Protein AF-A0A955NU90-F1 (afdb_monomer)

Nearest PDB structures (foldseek):
  7x87-assembly1_A  TM=6.753E-01  e=5.436E-02  Ignavibacterium album
  7d4r-assembly1_A  TM=5.161E-01  e=3.776E-02  Pseudomonas aeruginosa PAO1
  7d50-assembly1_A  TM=5.337E-01  e=4.814E-02  Pseudomonas aeruginosa PAO1
  7d4r-assembly1_B  TM=5.152E-01  e=5.777E-02  Pseudomonas aeruginosa PAO1
  7d53-assembly1_B  TM=4.546E-01  e=5.436E-02  Pseudomonas aeruginosa PAO1

Secondary structure (DSSP, 8-state):
-GGGTS-S-TTTEEEPPP-SSEETTTEE---EEEE-S--TT-SSPPTT-EEE-SSS-B--EEE-TT-EEEEEETTS-EEEEEEEETTEEEEEE-B---BTTB-S---HHHHHHHHHHHHHHT-

Radius of gyration: 13.58 Å; Cα contacts (8 Å, |Δi|>4): 244; chains: 1; bounding box: 33×32×33 Å

Foldseek 3Di:
DVQQVPPPCLQAKHFDFDDACDDPRFKHQFQWKFFQDDDPLDDPQDHRDIDRHLFRIWTFMDGHNFWDAGMATPVRTGQWIWGDDPNFIDIHGTDDPDPPRHDDDDDDPRNSVVVSSVVVRVD

Sequence (123 aa):
MAWEFAPLFPEIAKRAEPHDEVEEGRYVGCNNLMVTKDFEGFQGIDVNGELPLSSPKHVILEPGPEGQVLMENCFSDAVCIVGQVGKGRVVFFGGNYHRGEFEGDLKGLEHDIFMALIDWAAQ

Mean predicted aligned error: 4.66 Å

Structure (mmCIF, N/CA/C/O backbone):
data_AF-A0A955NU90-F1
#
_entry.id   AF-A0A955NU90-F1
#
loop_
_atom_site.group_PDB
_atom_site.id
_atom_site.type_symbol
_atom_site.label_atom_id
_atom_site.label_alt_id
_atom_site.label_comp_id
_atom_site.label_asym_id
_atom_site.label_entity_id
_atom_site.label_seq_id
_atom_site.pdbx_PDB_ins_code
_atom_site.Cartn_x
_atom_site.Cartn_y
_atom_site.Cartn_z
_atom_site.occupancy
_atom_site.B_iso_or_equiv
_atom_site.auth_seq_id
_atom_site.auth_comp_id
_atom_site.auth_asym_id
_atom_site.auth_atom_id
_atom_site.pdbx_PDB_model_num
ATOM 1 N N . MET A 1 1 ? 12.079 -7.642 5.133 1.00 51.50 1 MET A N 1
ATOM 2 C CA . MET A 1 1 ? 11.020 -7.456 6.160 1.00 51.50 1 MET A CA 1
ATOM 3 C C . MET A 1 1 ? 10.419 -8.810 6.548 1.00 51.50 1 MET A C 1
ATOM 5 O O . MET A 1 1 ? 10.397 -9.698 5.712 1.00 51.50 1 MET A O 1
ATOM 9 N N . ALA A 1 2 ? 9.958 -9.021 7.791 1.00 48.50 2 ALA A N 1
ATOM 10 C CA . ALA A 1 2 ? 9.505 -10.349 8.263 1.00 48.50 2 ALA A CA 1
ATOM 11 C C . ALA A 1 2 ? 8.367 -10.970 7.420 1.00 48.50 2 ALA A C 1
ATOM 13 O O . ALA A 1 2 ? 8.292 -12.188 7.282 1.00 48.50 2 ALA A O 1
ATOM 14 N N . TRP A 1 3 ? 7.524 -10.133 6.816 1.00 54.62 3 TRP A N 1
ATOM 15 C CA . TRP A 1 3 ? 6.406 -10.553 5.972 1.00 54.62 3 TRP A CA 1
ATOM 16 C C . TRP A 1 3 ? 6.816 -10.982 4.547 1.00 54.62 3 TRP A C 1
ATOM 18 O O . TRP A 1 3 ? 6.026 -11.623 3.861 1.00 54.62 3 TRP A O 1
ATOM 28 N N . GLU A 1 4 ? 8.050 -10.703 4.102 1.00 59.12 4 GLU A N 1
ATOM 29 C CA . GLU A 1 4 ? 8.557 -11.149 2.786 1.00 59.12 4 GLU A CA 1
ATOM 30 C C . GLU A 1 4 ? 8.706 -12.674 2.695 1.00 59.12 4 GLU A C 1
ATOM 32 O O . GLU A 1 4 ? 8.732 -13.229 1.595 1.00 59.12 4 GLU A O 1
ATOM 37 N N . PHE A 1 5 ? 8.827 -13.341 3.848 1.00 59.47 5 PHE A N 1
ATOM 38 C CA . PHE A 1 5 ? 9.120 -14.771 3.953 1.00 59.47 5 PHE A CA 1
ATOM 39 C C . PHE A 1 5 ? 7.926 -15.603 4.432 1.00 59.47 5 PHE A C 1
ATOM 41 O O . PHE A 1 5 ? 7.905 -16.812 4.212 1.00 59.47 5 PHE A O 1
ATOM 48 N N . ALA A 1 6 ? 6.936 -14.982 5.078 1.00 68.88 6 ALA A N 1
ATOM 49 C CA . ALA A 1 6 ? 5.714 -15.648 5.512 1.00 68.88 6 ALA A CA 1
ATOM 50 C C . ALA A 1 6 ? 4.547 -14.649 5.590 1.00 68.88 6 ALA A C 1
ATOM 52 O O . ALA A 1 6 ? 4.712 -13.571 6.169 1.00 68.88 6 ALA A O 1
ATOM 53 N N . PRO A 1 7 ? 3.354 -14.997 5.072 1.00 72.75 7 PRO A N 1
ATOM 54 C CA . PRO A 1 7 ? 2.175 -14.161 5.232 1.00 72.75 7 PRO A CA 1
ATOM 55 C C . PRO A 1 7 ? 1.685 -14.262 6.680 1.00 72.75 7 PRO A C 1
ATOM 57 O O . PRO A 1 7 ? 1.059 -15.247 7.062 1.00 72.75 7 PRO A O 1
ATOM 60 N N . LEU A 1 8 ? 2.007 -13.257 7.497 1.00 84.31 8 LEU A N 1
ATOM 61 C CA . LEU A 1 8 ? 1.608 -13.213 8.909 1.00 84.31 8 LEU A CA 1
ATOM 62 C C . LEU A 1 8 ? 0.085 -13.101 9.076 1.00 84.31 8 LEU A C 1
ATOM 64 O O . LEU A 1 8 ? -0.464 -13.704 9.992 1.00 84.31 8 LEU A O 1
ATOM 68 N N . PHE A 1 9 ? -0.569 -12.368 8.168 1.00 93.19 9 PHE A N 1
ATOM 69 C CA . PHE A 1 9 ? -2.016 -12.132 8.135 1.00 93.19 9 PHE A CA 1
ATOM 70 C C . PHE A 1 9 ? -2.530 -12.334 6.699 1.00 93.19 9 PHE A C 1
ATOM 72 O O . PHE A 1 9 ? -2.752 -11.354 5.982 1.00 93.19 9 PHE A O 1
ATOM 79 N N . PRO A 1 10 ? -2.638 -13.590 6.219 1.00 92.88 10 PRO A N 1
ATOM 80 C CA . PRO A 1 10 ? -3.059 -13.898 4.848 1.00 92.88 10 PRO A CA 1
ATOM 81 C C . PRO A 1 10 ? -4.478 -13.418 4.510 1.00 92.88 10 PRO A C 1
ATOM 83 O O . PRO A 1 10 ? -4.822 -13.342 3.332 1.00 92.88 10 PRO A O 1
ATOM 86 N N . GLU A 1 11 ? -5.293 -13.128 5.521 1.00 95.19 11 GLU A N 1
ATOM 87 C CA . GLU A 1 11 ? -6.587 -12.461 5.414 1.00 95.19 11 GLU A CA 1
ATOM 88 C C . GLU A 1 11 ? -6.463 -11.000 4.957 1.00 95.19 11 GLU A C 1
ATOM 90 O O . GLU A 1 11 ? -7.367 -10.507 4.286 1.00 95.19 11 GLU A O 1
ATOM 95 N N . ILE A 1 12 ? -5.332 -10.340 5.237 1.00 96.25 12 ILE A N 1
ATOM 96 C CA . ILE A 1 12 ? -5.058 -8.960 4.822 1.00 96.25 12 ILE A CA 1
ATOM 97 C C . ILE A 1 12 ? -4.235 -8.926 3.538 1.00 96.25 12 ILE A C 1
ATOM 99 O O . ILE A 1 12 ? -4.650 -8.317 2.557 1.00 96.25 12 ILE A O 1
ATOM 103 N N . ALA A 1 13 ? -3.060 -9.554 3.529 1.00 95.25 13 ALA A N 1
ATOM 104 C CA . ALA A 1 13 ? -2.146 -9.469 2.396 1.00 95.25 13 ALA A CA 1
ATOM 105 C C . ALA A 1 13 ? -1.185 -10.656 2.331 1.00 95.25 13 ALA A C 1
ATOM 107 O O . ALA A 1 13 ? -0.794 -11.245 3.345 1.00 95.25 13 ALA A O 1
ATOM 108 N N . LYS A 1 14 ? -0.747 -10.963 1.112 1.00 93.06 14 LYS A N 1
ATOM 109 C CA . LYS A 1 14 ? 0.358 -11.884 0.835 1.00 93.06 14 LYS A CA 1
ATOM 110 C C . LYS A 1 14 ? 1.331 -11.235 -0.132 1.00 93.06 14 LYS A C 1
ATOM 112 O O . LYS A 1 14 ? 0.968 -10.336 -0.882 1.00 93.06 14 LYS A O 1
ATOM 117 N N . ARG A 1 15 ? 2.571 -11.713 -0.130 1.00 91.00 15 ARG A N 1
ATOM 118 C CA . ARG A 1 15 ? 3.524 -11.362 -1.179 1.00 91.00 15 ARG A CA 1
ATOM 119 C C . ARG A 1 15 ? 3.104 -12.042 -2.484 1.00 91.00 15 ARG A C 1
ATOM 121 O O . ARG A 1 15 ? 2.841 -13.243 -2.469 1.00 91.00 15 ARG A O 1
ATOM 128 N N . ALA A 1 16 ? 3.065 -11.277 -3.568 1.00 91.06 16 ALA A N 1
ATOM 129 C CA . ALA A 1 16 ? 2.843 -11.789 -4.913 1.00 91.06 16 ALA A CA 1
ATOM 130 C C . ALA A 1 16 ? 4.179 -12.001 -5.645 1.00 91.06 16 ALA A C 1
ATOM 132 O O . ALA A 1 16 ? 5.208 -11.418 -5.284 1.00 91.06 16 ALA A O 1
ATOM 133 N N . GLU A 1 17 ? 4.160 -12.857 -6.666 1.00 90.06 17 GLU A N 1
ATOM 134 C CA . GLU A 1 17 ? 5.302 -13.052 -7.560 1.00 90.06 17 GLU A CA 1
ATOM 135 C C . GLU A 1 17 ? 5.280 -11.973 -8.654 1.00 90.06 17 GLU A C 1
ATOM 137 O O . GLU A 1 17 ? 4.279 -11.866 -9.372 1.00 90.06 17 GLU A O 1
ATOM 142 N N . PRO A 1 18 ? 6.343 -11.159 -8.788 1.00 90.50 18 PRO A N 1
ATOM 143 C CA . PRO A 1 18 ? 6.398 -10.115 -9.803 1.00 90.50 18 PRO A CA 1
ATOM 144 C C . PRO A 1 18 ? 6.462 -10.732 -11.203 1.00 90.50 18 PRO A C 1
ATOM 146 O O . PRO A 1 18 ? 7.080 -11.779 -11.408 1.00 90.50 18 PRO A O 1
ATOM 149 N N . HIS A 1 19 ? 5.836 -10.069 -12.170 1.00 91.62 19 HIS A N 1
ATOM 15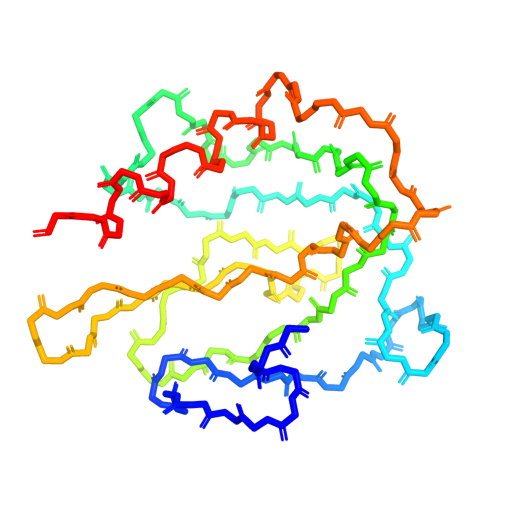0 C CA . HIS A 1 19 ? 5.780 -10.534 -13.558 1.00 91.62 19 HIS A CA 1
ATOM 151 C C . HIS A 1 19 ? 6.247 -9.479 -14.568 1.00 91.62 19 HIS A C 1
ATOM 153 O O . HIS A 1 19 ? 6.840 -9.854 -15.580 1.00 91.62 19 HIS A O 1
ATOM 159 N N . ASP A 1 20 ? 6.079 -8.193 -14.259 1.00 91.50 20 ASP A N 1
ATOM 160 C CA . ASP A 1 20 ? 6.588 -7.072 -15.051 1.00 91.50 20 ASP A CA 1
ATOM 161 C C . ASP A 1 20 ? 7.830 -6.437 -14.405 1.00 91.50 20 ASP A C 1
ATOM 163 O O . ASP A 1 20 ? 7.942 -6.373 -13.181 1.00 91.50 20 ASP A O 1
ATOM 167 N N . GLU A 1 21 ? 8.786 -6.006 -15.240 1.00 89.06 21 GLU A N 1
ATOM 168 C CA . GLU A 1 21 ? 10.058 -5.362 -14.844 1.00 89.06 21 GLU A CA 1
ATOM 169 C C . GLU A 1 21 ? 10.749 -6.009 -13.630 1.00 89.06 21 GLU A C 1
ATOM 171 O O . GLU A 1 21 ? 11.165 -5.345 -12.679 1.00 89.06 21 GLU A O 1
ATOM 176 N N . VAL A 1 22 ? 10.857 -7.341 -13.669 1.00 90.06 22 VAL A N 1
ATOM 177 C CA . VAL A 1 22 ? 11.361 -8.136 -12.547 1.00 90.06 22 VAL A CA 1
ATOM 178 C C . VAL A 1 22 ? 12.859 -7.918 -12.326 1.00 90.06 22 VAL A C 1
ATOM 180 O O . VAL A 1 22 ? 13.692 -8.297 -13.151 1.00 90.06 22 VAL A O 1
ATOM 183 N N . GLU A 1 23 ? 13.207 -7.413 -11.146 1.00 85.38 23 GLU A N 1
ATOM 184 C CA . GLU A 1 23 ? 14.576 -7.240 -10.674 1.00 85.38 23 GLU A CA 1
ATOM 185 C C . GLU A 1 23 ? 14.915 -8.232 -9.558 1.00 85.38 23 GLU A C 1
ATOM 187 O O . GLU A 1 23 ? 14.127 -8.491 -8.644 1.00 85.38 23 GLU A O 1
ATOM 192 N N . GLU A 1 24 ? 16.109 -8.825 -9.642 1.00 84.06 24 GLU A N 1
ATOM 193 C CA . GLU A 1 24 ? 16.618 -9.815 -8.674 1.00 84.06 24 GLU A CA 1
ATOM 194 C C . GLU A 1 24 ? 15.648 -10.985 -8.401 1.00 84.06 24 GLU A C 1
ATOM 196 O O . GLU A 1 24 ? 15.704 -11.628 -7.353 1.00 84.06 24 GLU A O 1
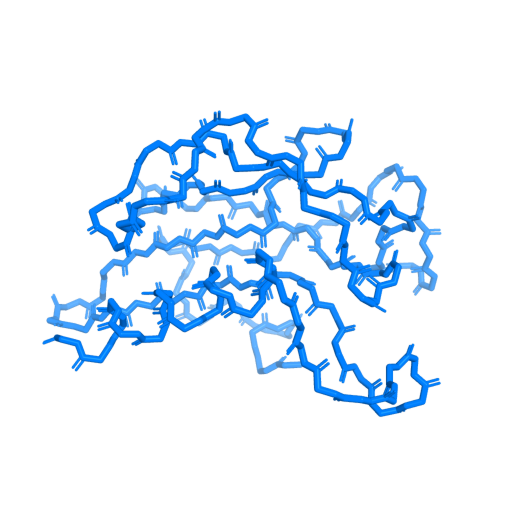ATOM 201 N N . GLY A 1 25 ? 14.742 -11.256 -9.347 1.00 83.19 25 GLY A N 1
ATOM 202 C CA . GLY A 1 25 ? 13.716 -12.294 -9.249 1.00 83.19 25 GLY A CA 1
ATOM 203 C C . GLY A 1 25 ? 12.630 -12.041 -8.198 1.00 83.19 25 GLY A C 1
ATOM 204 O O . GLY A 1 25 ? 11.881 -12.963 -7.896 1.00 83.19 25 GLY A O 1
ATOM 205 N N . ARG A 1 26 ? 12.557 -10.847 -7.593 1.00 83.44 26 ARG A N 1
ATOM 206 C CA . ARG A 1 26 ? 11.627 -10.583 -6.477 1.00 83.44 26 ARG A CA 1
ATOM 207 C C . ARG A 1 26 ? 11.111 -9.156 -6.349 1.00 83.44 26 ARG A C 1
ATOM 209 O O . ARG A 1 26 ? 10.153 -8.963 -5.602 1.00 83.44 26 ARG A O 1
ATOM 216 N N . TYR A 1 27 ? 11.733 -8.200 -7.026 1.00 86.94 27 TYR A N 1
ATOM 217 C CA . TYR A 1 27 ? 11.344 -6.795 -7.023 1.00 86.94 27 TYR A CA 1
ATOM 218 C C . TYR A 1 27 ? 10.800 -6.385 -8.389 1.00 86.94 27 TYR A C 1
ATOM 220 O O . TYR A 1 27 ? 11.045 -7.066 -9.380 1.00 86.94 27 TYR A O 1
ATOM 228 N N . VAL A 1 28 ? 10.097 -5.261 -8.424 1.00 88.62 28 VAL A N 1
ATOM 229 C CA . VAL A 1 28 ? 9.688 -4.553 -9.640 1.00 88.62 28 VAL A CA 1
ATOM 230 C C . VAL A 1 28 ? 10.465 -3.238 -9.702 1.00 88.62 28 VAL A C 1
ATOM 232 O O . VAL A 1 28 ? 10.526 -2.531 -8.697 1.00 88.62 28 VAL A O 1
ATOM 235 N N . GLY A 1 29 ? 11.056 -2.924 -10.858 1.00 85.69 29 GLY A N 1
ATOM 236 C CA . GLY A 1 29 ? 11.873 -1.722 -11.105 1.00 85.69 29 GLY A CA 1
ATOM 237 C C . GLY A 1 29 ? 11.091 -0.438 -11.429 1.00 85.69 29 GLY A C 1
ATOM 238 O O . GLY A 1 29 ? 11.636 0.479 -12.042 1.00 85.69 29 GLY A O 1
ATOM 239 N N . CYS A 1 30 ? 9.814 -0.362 -11.045 1.00 83.25 30 CYS A N 1
ATOM 240 C CA . CYS A 1 30 ? 8.958 0.796 -11.297 1.00 83.25 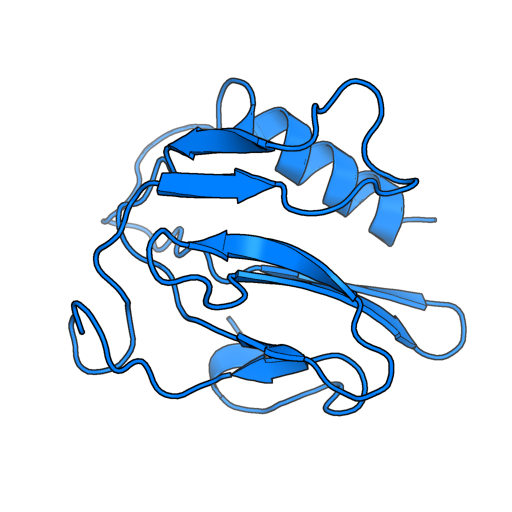30 CYS A CA 1
ATOM 241 C C . CYS A 1 30 ? 8.956 1.733 -10.088 1.00 83.25 30 CYS A C 1
ATOM 243 O O . CYS A 1 30 ? 8.497 1.376 -9.009 1.00 83.25 30 CYS A O 1
ATOM 245 N N . ASN A 1 31 ? 9.426 2.963 -10.270 1.00 80.69 31 ASN A N 1
ATOM 246 C CA . ASN A 1 31 ? 9.595 3.921 -9.178 1.00 80.69 31 ASN A CA 1
ATOM 247 C C . ASN A 1 31 ? 8.372 4.813 -8.918 1.00 80.69 31 ASN A C 1
ATOM 249 O O . ASN A 1 31 ? 8.399 5.587 -7.968 1.00 80.69 31 ASN A O 1
ATOM 253 N N . ASN A 1 32 ? 7.320 4.723 -9.732 1.00 86.62 32 ASN A N 1
ATOM 254 C CA . ASN A 1 32 ? 6.106 5.512 -9.555 1.00 86.62 32 ASN A CA 1
ATOM 255 C C . ASN A 1 32 ? 4.988 4.637 -8.989 1.00 86.62 32 ASN A C 1
ATOM 257 O O . ASN A 1 32 ? 4.498 3.721 -9.656 1.00 86.62 32 ASN A O 1
ATOM 261 N N . LEU A 1 33 ? 4.573 4.954 -7.766 1.00 90.25 33 LEU A N 1
ATOM 262 C CA . LEU A 1 33 ? 3.339 4.446 -7.186 1.00 90.25 33 LEU A CA 1
ATOM 263 C C . LEU A 1 33 ? 2.215 5.461 -7.362 1.00 90.25 33 LEU A C 1
ATOM 265 O O . LEU A 1 33 ? 2.448 6.646 -7.589 1.00 90.25 33 LEU A O 1
ATOM 269 N N . MET A 1 34 ? 0.985 5.001 -7.210 1.00 92.75 34 MET A N 1
ATOM 270 C CA . MET A 1 34 ? -0.202 5.838 -7.248 1.00 92.75 34 MET A CA 1
ATOM 271 C C . MET A 1 34 ? -1.089 5.515 -6.057 1.00 92.75 34 MET A C 1
ATOM 273 O O . MET A 1 34 ? -1.352 4.345 -5.786 1.00 92.75 34 MET A O 1
ATOM 277 N N . VAL A 1 35 ? -1.586 6.542 -5.368 1.00 92.81 35 VAL A N 1
ATOM 278 C CA . VAL A 1 35 ? -2.666 6.377 -4.386 1.00 92.81 35 VAL A CA 1
ATOM 279 C C . VAL A 1 35 ? -3.965 6.122 -5.141 1.00 92.81 35 VAL A C 1
ATOM 281 O O . VAL A 1 35 ? -4.465 7.005 -5.832 1.00 92.81 35 VAL A O 1
ATOM 284 N N . THR A 1 36 ? -4.522 4.920 -5.027 1.00 92.81 36 THR A N 1
ATOM 285 C CA . THR A 1 36 ? -5.677 4.497 -5.842 1.00 92.81 36 THR A CA 1
ATOM 286 C C . THR A 1 36 ? -7.006 4.596 -5.111 1.00 92.81 36 THR A C 1
ATOM 288 O O . THR A 1 36 ? -8.069 4.482 -5.726 1.00 92.81 36 THR A O 1
ATOM 291 N N . LYS A 1 37 ? -6.975 4.837 -3.797 1.00 90.56 37 LYS A N 1
ATOM 292 C CA . LYS A 1 37 ? -8.175 4.845 -2.967 1.00 90.56 37 LYS A CA 1
ATOM 293 C C . LYS A 1 37 ? -8.099 5.871 -1.845 1.00 90.56 37 LYS A C 1
ATOM 295 O O . LYS A 1 37 ? -7.063 6.028 -1.206 1.00 90.56 37 LYS A O 1
ATOM 300 N N . ASP A 1 38 ? -9.236 6.514 -1.590 1.00 89.00 38 ASP A N 1
ATOM 301 C CA . ASP A 1 38 ? -9.424 7.353 -0.409 1.00 89.00 38 ASP A CA 1
ATOM 302 C C . ASP A 1 38 ? -9.382 6.495 0.866 1.00 89.00 38 ASP A C 1
ATOM 304 O O . ASP A 1 38 ? -9.864 5.353 0.901 1.00 89.00 38 ASP A O 1
ATOM 308 N N . PHE A 1 39 ? -8.775 7.029 1.916 1.00 91.50 39 PHE A N 1
ATOM 309 C CA . PHE A 1 39 ? -8.478 6.291 3.132 1.00 91.50 39 PHE A CA 1
ATOM 310 C C . PHE A 1 39 ? -8.568 7.199 4.348 1.00 91.50 39 PHE A C 1
ATOM 312 O O . PHE A 1 39 ? -8.031 8.296 4.353 1.00 91.50 39 PHE A O 1
ATOM 319 N N . GLU A 1 40 ? -9.193 6.720 5.424 1.00 91.31 40 GLU A N 1
ATOM 320 C CA . GLU A 1 40 ? -9.408 7.532 6.630 1.00 91.31 40 GLU A CA 1
ATOM 321 C C . GLU A 1 40 ? -8.105 8.030 7.282 1.00 91.31 40 GLU A C 1
ATOM 323 O O . GLU A 1 40 ? -8.109 9.070 7.940 1.00 91.31 40 GLU A O 1
ATOM 328 N N . GLY A 1 41 ? -6.992 7.310 7.092 1.00 88.88 41 GLY A N 1
ATOM 329 C CA . GLY A 1 41 ? -5.671 7.746 7.545 1.00 88.88 41 GLY A CA 1
ATOM 330 C C . GLY A 1 41 ? -5.058 8.849 6.677 1.00 88.88 41 GLY A C 1
ATOM 331 O O . GLY A 1 41 ? -4.181 9.570 7.138 1.00 88.88 41 GLY A O 1
ATOM 332 N N . PHE A 1 42 ? -5.521 9.018 5.439 1.00 90.19 42 PHE A N 1
ATOM 333 C CA . PHE A 1 42 ? -5.006 9.984 4.471 1.00 90.19 42 PHE A CA 1
ATOM 334 C C . PHE A 1 42 ? -5.718 11.333 4.609 1.00 90.19 42 PHE A C 1
ATOM 336 O O . PHE A 1 42 ? -6.681 11.641 3.914 1.00 90.19 42 PHE A O 1
ATOM 343 N N . GLN A 1 43 ? -5.221 12.180 5.512 1.00 84.12 43 GLN A N 1
ATOM 344 C CA . GLN A 1 43 ? -5.679 13.567 5.615 1.00 84.12 43 GLN A CA 1
ATOM 345 C C . GLN A 1 43 ? -4.852 14.478 4.705 1.00 84.12 43 GLN A C 1
ATOM 347 O O . GLN A 1 43 ? -3.692 14.758 4.989 1.00 84.12 43 GLN A O 1
ATOM 352 N N . GLY A 1 44 ? -5.460 14.965 3.620 1.00 83.94 44 GLY A N 1
ATOM 353 C CA . GLY A 1 44 ? -4.796 15.870 2.671 1.00 83.94 44 GLY A CA 1
ATOM 354 C C . GLY A 1 44 ? -3.860 15.178 1.673 1.00 83.94 44 GLY A C 1
ATOM 355 O O . GLY A 1 44 ? -3.052 15.856 1.045 1.00 83.94 44 GLY A O 1
ATOM 356 N N . ILE A 1 45 ? -3.971 13.854 1.528 1.00 88.06 45 ILE A N 1
ATOM 357 C CA . ILE A 1 45 ? -3.315 13.077 0.471 1.00 88.06 45 ILE A CA 1
ATOM 358 C C . ILE A 1 45 ? -4.354 12.803 -0.618 1.00 88.06 45 ILE A C 1
ATOM 360 O O . ILE A 1 45 ? -5.390 12.193 -0.354 1.00 88.06 45 ILE A O 1
ATOM 364 N N . ASP A 1 46 ? -4.078 13.265 -1.836 1.00 86.81 46 ASP A N 1
ATOM 365 C CA . ASP A 1 46 ? -5.003 13.143 -2.961 1.00 86.81 46 ASP A CA 1
ATO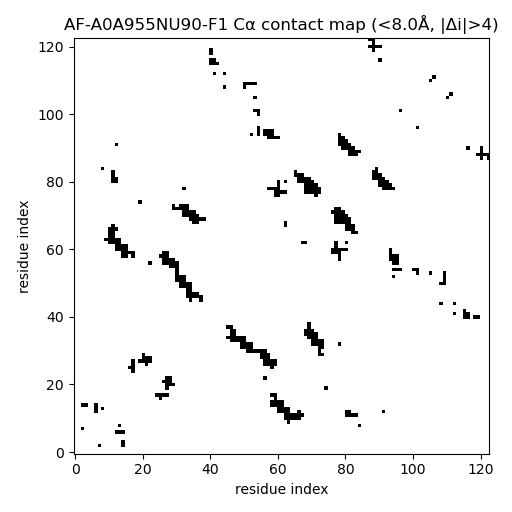M 366 C C . ASP A 1 46 ? -4.996 11.735 -3.570 1.00 86.81 46 ASP A C 1
ATOM 368 O O . ASP A 1 46 ? -3.948 11.135 -3.830 1.00 86.81 46 ASP A O 1
ATOM 372 N N . VAL A 1 47 ? -6.190 11.238 -3.893 1.00 86.19 47 VAL A N 1
ATOM 373 C CA . VAL A 1 47 ? -6.348 10.073 -4.771 1.00 86.19 47 VAL A CA 1
ATOM 374 C C . VAL A 1 47 ? -5.861 10.437 -6.174 1.00 86.19 47 VAL A C 1
ATOM 376 O O . VAL A 1 47 ? -6.133 11.528 -6.676 1.00 86.19 47 VAL A O 1
ATOM 379 N N . ASN A 1 48 ? -5.187 9.498 -6.832 1.00 83.88 48 ASN A N 1
ATOM 380 C CA . ASN A 1 48 ? -4.413 9.684 -8.062 1.00 83.88 48 ASN A CA 1
ATOM 381 C C . ASN A 1 48 ? -3.155 10.549 -7.879 1.00 83.88 48 ASN A C 1
ATOM 383 O O . ASN A 1 48 ? -2.574 11.001 -8.864 1.00 83.88 48 ASN A O 1
ATOM 387 N N . GLY A 1 49 ? -2.720 10.776 -6.635 1.00 79.31 49 GLY A N 1
ATOM 388 C CA . GLY A 1 49 ? -1.398 11.319 -6.365 1.00 79.31 49 GLY A CA 1
ATOM 389 C C . GLY A 1 49 ? -0.325 10.336 -6.827 1.00 79.31 49 GLY A C 1
ATOM 390 O O . GLY A 1 49 ? -0.273 9.202 -6.344 1.00 79.31 49 GLY A O 1
ATOM 391 N N . GLU A 1 50 ? 0.516 10.771 -7.764 1.00 82.62 50 GLU A N 1
ATOM 392 C CA . GLU A 1 50 ? 1.737 10.055 -8.123 1.00 82.62 50 GLU A CA 1
ATOM 393 C C . GLU A 1 50 ? 2.766 10.207 -7.002 1.00 82.62 50 GLU A C 1
ATOM 395 O O . GLU A 1 50 ? 3.059 11.307 -6.525 1.00 82.62 50 GLU A O 1
ATOM 400 N N . LEU A 1 51 ? 3.328 9.077 -6.600 1.00 83.81 51 LEU A N 1
ATOM 401 C CA . LEU A 1 51 ? 4.327 8.958 -5.563 1.00 83.81 51 LEU A CA 1
ATOM 402 C C . LEU A 1 51 ? 5.608 8.382 -6.181 1.00 83.81 51 LEU A C 1
ATOM 404 O O . LEU A 1 51 ? 5.716 7.161 -6.321 1.00 83.81 51 LEU A O 1
ATOM 408 N N . PRO A 1 52 ? 6.587 9.226 -6.543 1.00 80.06 52 PRO A N 1
ATOM 409 C CA . PRO A 1 52 ? 7.912 8.737 -6.876 1.00 80.06 52 PRO A CA 1
ATOM 410 C C . PRO A 1 52 ? 8.564 8.211 -5.593 1.00 80.06 52 PRO A C 1
ATOM 412 O O . PRO A 1 52 ? 8.802 8.973 -4.654 1.00 80.06 52 PRO A O 1
ATOM 415 N N . LEU A 1 53 ? 8.833 6.910 -5.538 1.00 80.12 53 LEU A N 1
ATOM 416 C CA . LEU A 1 53 ? 9.556 6.305 -4.429 1.00 80.12 53 LEU A CA 1
ATOM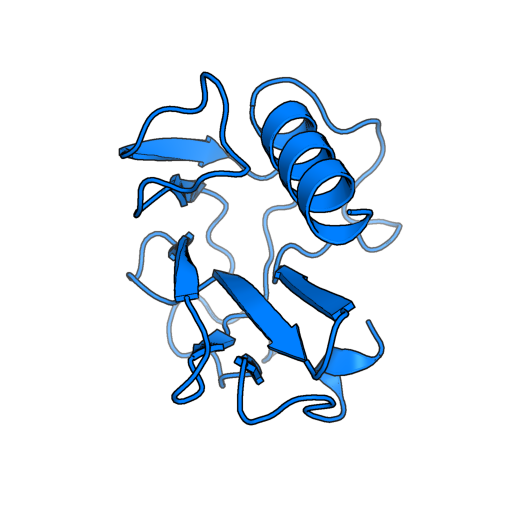 417 C C . LEU A 1 53 ? 11.004 6.777 -4.430 1.00 80.12 53 LEU A C 1
ATOM 419 O O . LEU A 1 53 ? 11.672 6.805 -5.468 1.00 80.12 53 LEU A O 1
ATOM 423 N N . SER A 1 54 ? 11.524 7.059 -3.237 1.00 79.56 54 SER A N 1
ATOM 424 C CA . SER A 1 54 ? 12.948 7.358 -3.085 1.00 79.56 54 SER A CA 1
ATOM 425 C C . SER A 1 54 ? 13.845 6.136 -3.328 1.00 79.56 54 SER A C 1
ATOM 427 O O . SER A 1 54 ? 15.046 6.293 -3.539 1.00 79.56 54 SER A O 1
ATOM 429 N N . SER A 1 55 ? 13.273 4.929 -3.312 1.00 79.75 55 SER A N 1
ATOM 430 C CA . SER A 1 55 ? 13.925 3.694 -3.744 1.00 79.75 55 SER A CA 1
ATOM 431 C C . SER A 1 55 ? 13.219 3.142 -4.983 1.00 79.75 55 SER A C 1
ATOM 433 O O . SER A 1 55 ? 12.004 2.958 -4.945 1.00 79.75 55 SER A O 1
ATOM 435 N N . PRO A 1 56 ? 13.940 2.841 -6.075 1.00 77.75 56 PRO A N 1
ATOM 436 C CA . PRO A 1 56 ? 13.326 2.472 -7.351 1.00 77.75 56 PRO A CA 1
ATOM 437 C C . PRO A 1 56 ? 12.731 1.057 -7.375 1.00 77.75 56 PRO A C 1
ATOM 439 O O . PRO A 1 56 ? 12.194 0.651 -8.399 1.00 77.75 56 PRO A O 1
ATOM 442 N N . LYS A 1 57 ? 12.856 0.298 -6.280 1.00 86.94 57 LYS A N 1
ATOM 443 C CA . LYS A 1 57 ? 12.413 -1.092 -6.187 1.00 86.94 57 LYS A CA 1
ATOM 444 C C . LYS A 1 57 ? 11.338 -1.257 -5.124 1.00 86.94 57 LYS A C 1
ATOM 446 O O . LYS A 1 57 ? 11.453 -0.757 -4.001 1.00 86.94 57 LYS A O 1
ATOM 451 N N . HIS A 1 58 ? 10.368 -2.105 -5.422 1.00 88.88 58 HIS A N 1
ATOM 452 C CA . HIS A 1 58 ? 9.390 -2.589 -4.452 1.00 88.88 58 HIS A CA 1
ATOM 453 C C . HIS A 1 58 ? 9.028 -4.043 -4.725 1.00 88.88 58 HIS A C 1
ATOM 455 O O . HIS A 1 58 ? 9.298 -4.587 -5.793 1.00 88.88 58 HIS A O 1
ATOM 461 N N . VAL A 1 59 ? 8.423 -4.694 -3.741 1.00 90.69 59 VAL A N 1
ATOM 462 C CA . VAL A 1 59 ? 7.712 -5.957 -3.953 1.00 90.69 59 VAL A CA 1
ATOM 463 C C . VAL A 1 59 ? 6.229 -5.672 -4.169 1.00 90.69 59 VAL A C 1
ATOM 465 O O . VAL A 1 59 ? 5.708 -4.667 -3.682 1.00 90.69 59 VAL A O 1
ATOM 468 N N . ILE A 1 60 ? 5.544 -6.578 -4.857 1.00 93.31 60 ILE A N 1
ATOM 469 C CA . ILE A 1 60 ? 4.097 -6.502 -5.060 1.00 93.31 60 ILE A CA 1
ATOM 470 C C . ILE A 1 60 ? 3.347 -7.419 -4.090 1.00 93.31 60 ILE A C 1
ATOM 472 O O . ILE A 1 60 ? 3.889 -8.397 -3.556 1.00 93.31 60 ILE A O 1
ATOM 476 N N . LEU A 1 61 ? 2.092 -7.072 -3.843 1.00 94.06 61 LEU A N 1
ATOM 477 C CA . LEU A 1 61 ? 1.211 -7.700 -2.873 1.00 94.06 61 LEU A CA 1
ATOM 478 C C . LEU A 1 61 ? -0.042 -8.242 -3.558 1.00 94.06 61 LEU A C 1
ATOM 480 O O . LEU A 1 61 ? -0.537 -7.679 -4.528 1.00 94.06 61 LEU A O 1
ATOM 484 N N . GLU A 1 62 ? -0.594 -9.309 -2.997 1.00 95.25 62 GLU A N 1
ATOM 485 C CA . GLU A 1 62 ? -1.931 -9.802 -3.312 1.00 95.25 62 GLU A CA 1
ATOM 486 C C . GLU A 1 62 ? -2.858 -9.489 -2.124 1.00 95.25 62 GLU A C 1
ATOM 488 O O . GLU A 1 62 ? -2.531 -9.874 -0.989 1.00 95.25 62 GLU A O 1
ATOM 493 N N . PRO A 1 63 ? -3.994 -8.793 -2.332 1.00 96.38 63 PRO A N 1
ATOM 494 C CA . PRO A 1 63 ? -4.954 -8.541 -1.266 1.00 96.38 63 PRO A CA 1
ATOM 495 C C . PRO A 1 63 ? -5.618 -9.836 -0.807 1.00 96.38 63 PRO A C 1
ATOM 497 O O . PRO A 1 63 ? -6.123 -10.627 -1.604 1.00 96.38 63 PRO A O 1
ATOM 500 N N . GLY A 1 64 ? -5.658 -10.028 0.508 1.00 95.88 64 GLY A N 1
ATOM 501 C CA . GLY A 1 64 ? -6.562 -10.982 1.129 1.00 95.88 64 GLY A CA 1
ATOM 502 C C . GLY A 1 64 ? -8.006 -10.457 1.151 1.00 95.88 64 GLY A C 1
ATOM 503 O O . GLY A 1 64 ? -8.255 -9.295 0.822 1.00 95.88 64 GLY A O 1
ATOM 504 N N . PRO A 1 65 ? -8.981 -11.291 1.553 1.00 96.94 65 PRO A N 1
ATOM 505 C CA . PRO A 1 65 ? -10.399 -10.919 1.583 1.00 96.94 65 PRO A CA 1
ATOM 506 C C . PRO A 1 65 ? -10.732 -9.721 2.487 1.00 96.94 65 PRO A C 1
ATOM 508 O O . PRO A 1 65 ? -11.761 -9.081 2.282 1.00 96.94 65 PRO A O 1
ATOM 511 N N . GLU A 1 66 ? -9.892 -9.425 3.476 1.00 96.69 66 GLU A N 1
ATOM 512 C CA . GLU A 1 66 ? -10.054 -8.314 4.422 1.00 96.69 66 GLU A CA 1
ATOM 513 C C . GLU A 1 66 ? -9.042 -7.180 4.167 1.00 96.69 66 GLU A C 1
ATOM 515 O O . GLU A 1 66 ? -9.012 -6.187 4.895 1.00 96.69 66 GLU A O 1
ATOM 520 N N . GLY A 1 67 ? -8.212 -7.311 3.128 1.00 96.31 67 GLY A N 1
ATOM 521 C CA . GLY A 1 67 ? -7.225 -6.316 2.735 1.00 96.31 67 GLY A CA 1
ATOM 522 C C . GLY A 1 67 ? -7.820 -5.195 1.894 1.00 96.31 67 GLY A C 1
ATOM 523 O O . GLY A 1 67 ? -8.529 -5.429 0.916 1.00 96.31 67 GLY A O 1
ATOM 524 N N . GLN A 1 68 ? -7.468 -3.956 2.222 1.00 96.75 68 GLN A N 1
ATOM 525 C CA . GLN A 1 68 ? -7.752 -2.795 1.389 1.00 96.75 68 GLN A CA 1
ATOM 526 C C . GLN A 1 68 ? -6.477 -2.319 0.693 1.00 96.75 68 GLN A C 1
ATOM 528 O O . GLN A 1 68 ? -5.553 -1.845 1.351 1.00 96.75 68 GLN A O 1
ATOM 533 N N . VAL A 1 69 ? -6.458 -2.391 -0.640 1.00 97.06 69 VAL A N 1
ATOM 534 C CA . VAL A 1 69 ? -5.406 -1.780 -1.466 1.00 97.06 69 VAL A CA 1
ATOM 535 C C . VAL A 1 69 ? -5.533 -0.257 -1.401 1.00 97.06 69 VAL A C 1
ATOM 537 O O . VAL A 1 69 ? -6.625 0.286 -1.591 1.00 97.06 69 VAL A O 1
ATOM 540 N N . LEU A 1 70 ? -4.423 0.416 -1.096 1.00 95.62 70 LEU A N 1
ATOM 541 C CA . LEU A 1 70 ? -4.314 1.878 -1.050 1.00 95.62 70 LEU A CA 1
ATOM 542 C C . LEU A 1 70 ? -3.415 2.445 -2.144 1.00 95.62 70 LEU A C 1
ATOM 544 O O . LEU A 1 70 ? -3.633 3.574 -2.580 1.00 95.62 70 LEU A O 1
ATOM 548 N N . MET A 1 71 ? -2.385 1.694 -2.539 1.00 95.00 71 MET A N 1
ATOM 549 C CA . MET A 1 71 ? -1.430 2.127 -3.552 1.00 95.00 71 MET A CA 1
ATOM 550 C C . MET A 1 71 ? -1.097 1.001 -4.516 1.00 95.00 71 MET A C 1
ATOM 552 O O . MET A 1 71 ? -0.934 -0.148 -4.091 1.00 95.00 71 MET A O 1
ATOM 556 N N . GLU A 1 72 ? -0.935 1.366 -5.781 1.00 95.81 72 GLU A N 1
ATOM 557 C CA . GLU A 1 72 ? -0.546 0.477 -6.874 1.00 95.81 72 GLU A CA 1
ATOM 558 C C . GLU A 1 72 ? 0.701 1.009 -7.591 1.00 95.81 72 GLU A C 1
ATOM 560 O O . GLU A 1 72 ? 1.009 2.198 -7.502 1.00 95.81 72 GLU A O 1
ATOM 565 N N . ASN A 1 73 ? 1.436 0.136 -8.280 1.00 93.50 73 ASN A N 1
ATOM 566 C CA . ASN A 1 73 ? 2.517 0.535 -9.188 1.00 93.50 73 ASN A CA 1
ATOM 567 C C . ASN A 1 73 ? 1.971 0.905 -10.583 1.00 93.50 73 ASN A C 1
ATOM 569 O O . ASN A 1 73 ? 0.774 0.815 -10.858 1.00 93.50 73 ASN A O 1
ATOM 573 N N . CYS A 1 74 ? 2.866 1.257 -11.506 1.00 91.00 74 CYS A N 1
ATOM 574 C CA . CYS A 1 74 ? 2.531 1.540 -12.905 1.00 91.00 74 CYS A CA 1
ATOM 575 C C . CYS A 1 74 ? 1.917 0.359 -13.693 1.00 91.00 74 CYS A C 1
ATOM 577 O O . CYS A 1 74 ? 1.386 0.575 -14.783 1.00 91.00 74 CYS A O 1
ATOM 579 N N . PHE A 1 75 ? 1.953 -0.861 -13.151 1.00 93.50 75 PHE A N 1
ATOM 580 C CA . PHE A 1 75 ? 1.361 -2.072 -13.732 1.00 93.50 75 PHE A CA 1
ATOM 581 C C . PHE A 1 75 ? 0.021 -2.452 -13.080 1.00 93.50 75 PHE A C 1
ATOM 583 O O . PHE A 1 75 ? -0.570 -3.466 -13.433 1.00 93.50 75 PHE A O 1
ATOM 590 N N . SER A 1 76 ? -0.515 -1.599 -12.194 1.00 94.06 76 SER A N 1
ATOM 591 C CA . SER A 1 76 ? -1.733 -1.856 -11.402 1.00 94.06 76 SER A CA 1
ATOM 592 C C . SER A 1 76 ? -1.597 -3.001 -10.385 1.00 94.06 76 SER A C 1
ATOM 594 O O . SER A 1 76 ? -2.598 -3.539 -9.912 1.00 94.06 76 SER A O 1
ATOM 596 N N . ASP A 1 77 ? -0.369 -3.377 -10.012 1.00 95.56 77 ASP A N 1
ATOM 597 C CA . ASP A 1 77 ? -0.135 -4.297 -8.899 1.00 95.56 77 ASP A CA 1
ATOM 598 C C . ASP A 1 77 ? -0.226 -3.557 -7.569 1.00 95.56 77 ASP A C 1
ATOM 600 O O . ASP A 1 77 ? 0.332 -2.467 -7.415 1.00 95.56 77 ASP A O 1
ATOM 604 N N . ALA A 1 78 ? -0.833 -4.184 -6.561 1.00 95.81 78 ALA A N 1
ATOM 605 C CA . ALA A 1 78 ? -0.896 -3.612 -5.224 1.00 95.81 78 ALA A CA 1
ATOM 606 C C . ALA A 1 78 ? 0.499 -3.533 -4.582 1.00 95.81 78 ALA A C 1
ATOM 608 O O . ALA A 1 78 ? 1.250 -4.507 -4.543 1.00 95.81 78 ALA A O 1
ATOM 609 N N . VAL A 1 79 ? 0.820 -2.374 -4.008 1.00 94.19 79 VAL A N 1
ATOM 610 C CA . VAL A 1 79 ? 2.080 -2.121 -3.283 1.00 94.19 79 VAL A CA 1
ATOM 611 C C . VAL A 1 79 ? 1.827 -1.732 -1.830 1.00 94.19 79 VAL A C 1
ATOM 613 O O . VAL A 1 79 ? 2.688 -1.941 -0.978 1.00 94.19 79 VAL A O 1
ATOM 616 N N . CYS A 1 80 ? 0.635 -1.228 -1.507 1.00 94.62 80 CYS A N 1
ATOM 617 C CA . CYS A 1 80 ? 0.236 -0.966 -0.130 1.00 94.62 80 CYS A CA 1
ATOM 618 C C . CYS A 1 80 ? -1.146 -1.520 0.164 1.00 94.62 80 CYS A C 1
ATOM 620 O O . CYS A 1 80 ? -2.114 -1.171 -0.516 1.00 94.62 80 CYS A O 1
ATOM 622 N N . ILE A 1 81 ? -1.223 -2.362 1.192 1.00 96.06 81 ILE A N 1
ATOM 623 C CA . ILE A 1 81 ? -2.461 -2.979 1.657 1.00 96.06 81 ILE A CA 1
ATOM 624 C C . ILE A 1 81 ? -2.571 -2.795 3.164 1.00 96.06 81 ILE A C 1
ATOM 626 O O . ILE A 1 81 ? -1.632 -3.076 3.910 1.00 96.06 81 ILE A O 1
ATOM 630 N N . VAL A 1 82 ? -3.734 -2.345 3.615 1.00 96.25 82 VAL A N 1
ATOM 631 C CA . VAL A 1 82 ? -4.046 -2.160 5.035 1.00 96.25 82 VAL A CA 1
ATOM 632 C C . VAL A 1 82 ? -5.179 -3.075 5.470 1.00 96.25 82 VAL A C 1
ATOM 634 O O . VAL A 1 82 ? -5.976 -3.529 4.648 1.00 96.25 82 VAL A O 1
ATOM 637 N N . GLY A 1 83 ? -5.267 -3.336 6.771 1.00 95.62 83 GLY A N 1
ATOM 638 C CA . GLY A 1 83 ? -6.342 -4.142 7.337 1.00 95.62 83 GLY A CA 1
ATOM 639 C C . GLY A 1 83 ? -6.382 -4.116 8.858 1.00 95.62 83 GLY A C 1
ATOM 640 O O . GLY A 1 83 ? -5.538 -3.499 9.514 1.00 95.62 83 GLY A O 1
ATOM 641 N N . GLN A 1 84 ? -7.375 -4.797 9.425 1.00 96.19 84 GLN A N 1
ATOM 642 C CA . GLN A 1 84 ? -7.540 -4.942 10.869 1.00 96.19 84 GLN A CA 1
ATOM 643 C C . GLN A 1 84 ? -7.363 -6.402 11.279 1.00 96.19 84 GLN A C 1
ATOM 645 O O . GLN A 1 84 ? -7.899 -7.297 10.641 1.00 96.19 84 GLN A O 1
ATOM 650 N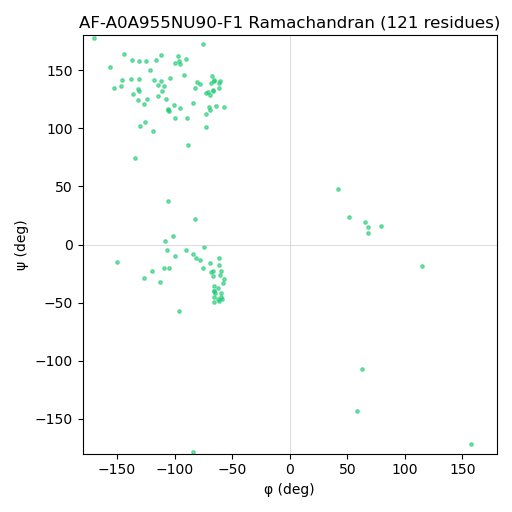 N . VAL A 1 85 ? -6.639 -6.636 12.372 1.00 94.44 85 VAL A N 1
ATOM 651 C CA . VAL A 1 85 ? -6.456 -7.967 12.962 1.00 94.44 85 VAL A CA 1
ATOM 652 C C . VAL A 1 85 ? -6.870 -7.905 14.426 1.00 94.44 85 VAL A C 1
ATOM 654 O O . VAL A 1 85 ? -6.179 -7.341 15.281 1.00 94.44 85 VAL A O 1
ATOM 657 N N . GLY A 1 86 ? -8.036 -8.471 14.735 1.00 94.06 86 GLY A N 1
ATOM 658 C CA . GLY A 1 86 ? -8.650 -8.345 16.054 1.00 94.06 86 GLY A CA 1
ATOM 659 C C . GLY A 1 86 ? -8.980 -6.885 16.375 1.00 9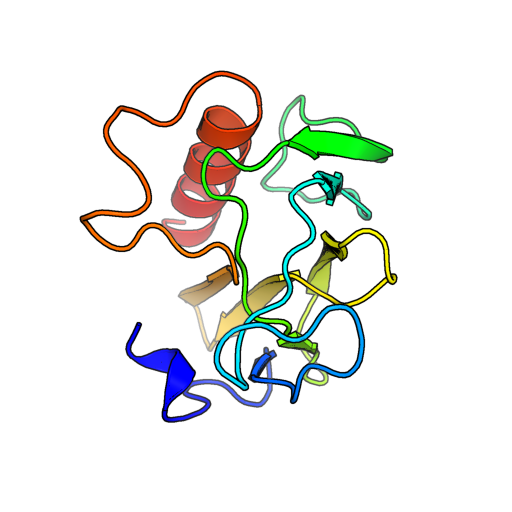4.06 86 GLY A C 1
ATOM 660 O O . GLY A 1 86 ? -9.930 -6.334 15.835 1.00 94.06 86 GLY A O 1
ATOM 661 N N . LYS A 1 87 ? -8.213 -6.270 17.282 1.00 94.31 87 LYS A N 1
ATOM 662 C CA . LYS A 1 87 ? -8.313 -4.830 17.601 1.00 94.31 87 LYS A CA 1
ATOM 663 C C . LYS A 1 87 ? -7.150 -4.007 17.043 1.00 94.31 87 LYS A C 1
ATOM 665 O O . LYS A 1 87 ? -7.139 -2.800 17.234 1.00 94.31 87 LYS A O 1
ATOM 670 N N . GLY A 1 88 ? -6.155 -4.660 16.445 1.00 95.12 88 GLY A N 1
ATOM 671 C CA . GLY A 1 88 ? -4.979 -4.003 15.892 1.00 95.12 88 GLY A CA 1
ATOM 672 C C . GLY A 1 88 ? -5.182 -3.625 14.433 1.00 95.12 88 GLY A C 1
ATOM 673 O O . GLY A 1 88 ? -6.011 -4.207 13.731 1.00 95.12 88 GLY A O 1
ATOM 674 N N . ARG A 1 89 ? -4.377 -2.675 13.976 1.00 96.06 89 ARG A N 1
ATOM 675 C CA . ARG A 1 89 ? -4.289 -2.244 12.585 1.00 96.06 89 ARG A CA 1
ATOM 676 C C . ARG A 1 89 ? -2.938 -2.658 12.021 1.00 96.06 89 ARG A C 1
ATOM 678 O O . ARG A 1 89 ? -1.928 -2.616 12.723 1.00 96.06 89 ARG A O 1
ATOM 685 N N . VAL A 1 90 ? -2.923 -3.103 10.770 1.00 94.88 90 VAL A N 1
ATOM 686 C CA . VAL A 1 90 ? -1.708 -3.574 10.098 1.00 94.88 90 VAL A CA 1
ATOM 687 C C . VAL A 1 90 ? -1.569 -2.922 8.732 1.00 94.88 90 VAL A C 1
ATOM 689 O O . VAL A 1 90 ? -2.552 -2.717 8.020 1.00 94.88 90 VAL A O 1
ATOM 692 N N . VAL A 1 91 ? -0.326 -2.610 8.377 1.00 94.62 91 VAL A N 1
ATOM 693 C CA . VAL A 1 91 ? 0.055 -2.024 7.093 1.00 94.62 91 VAL A CA 1
ATOM 694 C C . VAL A 1 91 ? 1.104 -2.930 6.461 1.00 94.62 91 VAL A C 1
ATOM 696 O O . VAL A 1 91 ? 2.132 -3.222 7.072 1.00 94.62 91 VAL A O 1
ATOM 699 N N . PHE A 1 92 ? 0.846 -3.361 5.233 1.00 93.94 92 PHE A N 1
ATOM 700 C CA . PHE A 1 92 ? 1.813 -4.019 4.366 1.00 93.94 92 PHE A CA 1
ATOM 701 C C . PHE A 1 92 ? 2.225 -3.024 3.289 1.00 93.94 92 PHE A C 1
ATOM 703 O O . PHE A 1 92 ? 1.385 -2.597 2.503 1.00 93.94 92 PHE A O 1
ATOM 710 N N . PHE A 1 93 ? 3.505 -2.652 3.261 1.00 91.69 93 PHE A N 1
ATOM 711 C CA . PHE A 1 93 ? 4.049 -1.694 2.301 1.00 91.69 93 PHE A CA 1
ATOM 712 C C . PHE A 1 93 ? 5.248 -2.295 1.573 1.00 91.69 93 PHE A C 1
ATOM 714 O O . PHE A 1 93 ? 6.225 -2.680 2.210 1.00 91.69 93 PHE A O 1
ATOM 721 N N . GLY A 1 94 ? 5.162 -2.384 0.247 1.00 89.31 94 GLY A N 1
ATOM 722 C CA . GLY A 1 94 ? 6.125 -3.083 -0.597 1.00 89.31 94 GLY A CA 1
ATOM 723 C C . GLY A 1 94 ? 7.396 -2.310 -0.940 1.00 89.31 94 GLY A C 1
ATOM 724 O O . GLY A 1 94 ? 8.329 -2.925 -1.456 1.00 89.31 94 GLY A O 1
ATOM 725 N N . GLY A 1 95 ? 7.468 -1.003 -0.667 1.00 86.44 95 GLY A N 1
ATOM 726 C CA . GLY A 1 95 ? 8.665 -0.212 -0.964 1.00 86.44 95 GLY A CA 1
ATOM 727 C C . GLY A 1 95 ? 9.893 -0.720 -0.208 1.00 86.44 95 GLY A C 1
ATOM 728 O O . GLY A 1 95 ? 9.833 -1.034 0.984 1.00 86.44 95 GLY A O 1
ATOM 729 N N . ASN A 1 96 ? 11.014 -0.834 -0.918 1.00 79.25 96 ASN A N 1
ATOM 730 C CA . ASN A 1 96 ? 12.244 -1.392 -0.375 1.00 79.25 96 ASN A CA 1
ATOM 731 C C . ASN A 1 96 ? 13.221 -0.280 0.034 1.00 79.25 96 ASN A C 1
ATOM 733 O O . ASN A 1 96 ? 13.846 0.335 -0.819 1.00 79.25 96 ASN A O 1
ATOM 737 N N . TYR A 1 97 ? 13.427 -0.073 1.336 1.00 77.00 97 TYR A N 1
ATOM 738 C CA . TYR A 1 97 ? 14.386 0.911 1.872 1.00 77.00 97 TYR A CA 1
ATOM 739 C C . TYR A 1 97 ? 15.645 0.250 2.440 1.00 77.00 97 TYR A C 1
ATOM 741 O O . TYR A 1 97 ? 16.160 0.651 3.487 1.0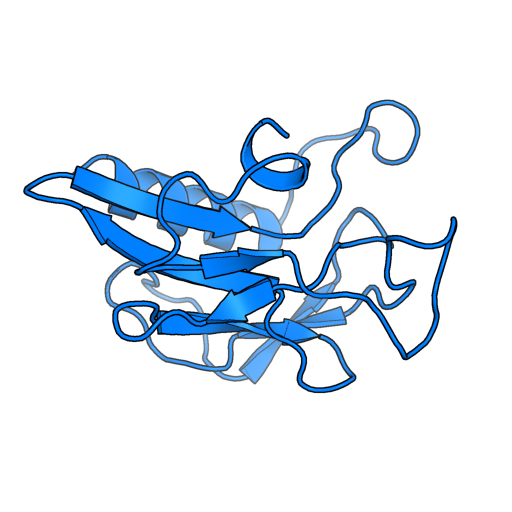0 77.00 97 TYR A O 1
ATOM 749 N N . HIS A 1 98 ? 16.127 -0.821 1.804 1.00 68.69 98 HIS A N 1
ATOM 750 C CA . HIS A 1 98 ? 17.340 -1.488 2.257 1.00 68.69 98 HIS A CA 1
ATOM 751 C C . HIS A 1 98 ? 18.554 -0.544 2.200 1.00 68.69 98 HIS A C 1
ATOM 753 O O . HIS A 1 98 ? 18.770 0.208 1.245 1.00 68.69 98 HIS A O 1
ATOM 759 N N . ARG A 1 99 ? 19.398 -0.623 3.236 1.00 54.69 99 ARG A N 1
ATOM 760 C CA . ARG A 1 99 ? 20.641 0.148 3.348 1.00 54.69 99 ARG A CA 1
ATOM 761 C C . ARG A 1 99 ? 21.546 -0.140 2.141 1.00 54.69 99 ARG A C 1
ATOM 763 O O . ARG A 1 99 ? 21.960 -1.282 1.953 1.00 54.69 99 ARG A O 1
ATOM 770 N N . GLY A 1 100 ? 21.856 0.888 1.350 1.00 62.78 100 GLY A N 1
ATOM 771 C CA . GLY A 1 100 ? 22.662 0.795 0.122 1.00 62.78 100 GLY A CA 1
ATOM 772 C C . GLY A 1 100 ? 21.905 1.127 -1.169 1.00 62.78 100 GLY A C 1
ATOM 773 O O . GLY A 1 100 ? 22.549 1.457 -2.158 1.00 62.78 100 GLY A O 1
ATOM 774 N N . GLU A 1 101 ? 20.568 1.098 -1.152 1.00 61.69 101 GLU A N 1
ATOM 775 C CA . GLU A 1 101 ? 19.716 1.554 -2.271 1.00 61.69 101 GLU A CA 1
ATOM 776 C C . GLU A 1 101 ? 19.072 2.917 -1.983 1.00 61.69 101 GLU A C 1
ATOM 778 O O . GLU A 1 101 ? 18.703 3.646 -2.898 1.00 61.69 101 GLU A O 1
ATOM 783 N N . PHE A 1 102 ? 19.006 3.284 -0.703 1.00 67.75 102 PHE A N 1
ATOM 784 C CA . PHE A 1 102 ? 18.505 4.560 -0.219 1.00 67.75 102 PHE A CA 1
ATOM 785 C C . PHE A 1 102 ? 19.439 5.115 0.868 1.00 67.75 102 PHE A C 1
ATOM 787 O O . PHE A 1 102 ? 19.785 4.416 1.826 1.00 67.75 102 PHE A O 1
ATOM 794 N N . GLU A 1 103 ? 19.845 6.378 0.720 1.00 64.19 103 GLU A N 1
ATOM 795 C CA . GLU A 1 103 ? 20.579 7.148 1.728 1.00 64.19 103 GLU A CA 1
ATOM 796 C C . GLU A 1 103 ? 19.880 8.498 1.922 1.00 64.19 103 GLU A C 1
ATOM 798 O O . GLU A 1 103 ? 20.010 9.406 1.102 1.00 64.19 103 GLU A O 1
ATOM 803 N N . GLY A 1 104 ? 19.113 8.639 3.004 1.00 74.88 104 GLY A N 1
ATOM 804 C CA . GLY A 1 104 ? 18.469 9.904 3.340 1.00 74.88 104 GLY A CA 1
ATOM 805 C C . GLY A 1 104 ? 17.248 9.758 4.235 1.00 74.88 104 GLY A C 1
ATOM 806 O O . GLY A 1 104 ? 16.944 8.678 4.737 1.00 74.88 104 GLY A O 1
ATOM 807 N N . ASP A 1 105 ? 16.557 10.878 4.413 1.00 82.00 105 ASP A N 1
ATOM 808 C CA . ASP A 1 105 ? 15.230 10.937 5.019 1.00 82.00 105 ASP A CA 1
ATOM 809 C C . ASP A 1 105 ? 14.171 10.850 3.919 1.00 82.00 105 ASP A C 1
ATOM 811 O O . ASP A 1 105 ? 14.372 11.402 2.829 1.00 82.00 105 ASP A O 1
ATOM 815 N N . LEU A 1 106 ? 13.038 10.207 4.209 1.00 85.06 106 LEU A N 1
ATOM 816 C CA . LEU A 1 106 ? 11.850 10.330 3.363 1.00 85.06 106 LEU A CA 1
ATOM 817 C C . LEU A 1 106 ? 11.425 11.800 3.331 1.00 85.06 106 LEU A C 1
ATOM 819 O O . LEU A 1 106 ? 11.494 12.498 4.346 1.00 85.06 106 LEU A O 1
ATOM 823 N N . LYS A 1 107 ? 10.985 12.287 2.170 1.00 84.19 107 LYS A N 1
ATOM 824 C CA . LYS A 1 107 ? 10.601 13.692 1.980 1.00 84.19 107 LYS A CA 1
ATOM 825 C C . LYS A 1 107 ? 9.315 13.808 1.177 1.00 84.19 107 LYS A C 1
ATOM 827 O O . LYS A 1 107 ? 8.970 12.920 0.405 1.00 84.19 107 LYS A O 1
ATOM 832 N N . GLY A 1 108 ? 8.651 14.953 1.324 1.00 87.12 108 GLY A N 1
ATOM 833 C CA . GLY A 1 108 ? 7.443 15.284 0.569 1.00 87.12 108 GLY A CA 1
ATOM 834 C C . GLY A 1 108 ? 6.327 14.263 0.785 1.00 87.12 108 GLY A C 1
ATOM 835 O O . GLY A 1 108 ? 6.185 13.716 1.875 1.00 87.12 108 GLY A O 1
ATOM 836 N N . LEU A 1 109 ? 5.575 13.981 -0.279 1.00 86.25 109 LEU A N 1
ATOM 837 C CA . LEU A 1 109 ? 4.400 13.112 -0.222 1.00 86.25 109 LEU A CA 1
ATOM 838 C C . LEU A 1 109 ? 4.714 11.696 0.294 1.00 86.25 109 LEU A C 1
ATOM 840 O O . LEU A 1 109 ? 3.893 11.112 0.992 1.00 86.25 109 LEU A O 1
ATOM 844 N N . GLU A 1 110 ? 5.906 11.160 0.005 1.00 87.06 110 GLU A N 1
ATOM 845 C CA . GLU A 1 110 ? 6.330 9.849 0.514 1.00 87.06 110 GLU A CA 1
ATOM 846 C C . GLU A 1 110 ? 6.386 9.837 2.039 1.00 87.06 110 GLU A C 1
ATOM 848 O O . GLU A 1 110 ? 5.803 8.964 2.678 1.00 87.06 110 GLU A O 1
ATOM 853 N N . HIS A 1 111 ? 7.032 10.844 2.627 1.00 88.81 111 HIS A N 1
ATOM 854 C CA . HIS A 1 111 ? 7.085 11.009 4.075 1.00 88.81 111 HIS A CA 1
ATOM 855 C C . HIS A 1 111 ? 5.682 11.137 4.676 1.00 88.81 111 HIS A C 1
ATOM 857 O O . HIS A 1 111 ? 5.370 10.464 5.657 1.00 88.81 111 HIS A O 1
ATOM 863 N N . ASP A 1 112 ? 4.833 11.968 4.076 1.00 90.50 112 ASP A N 1
ATOM 864 C CA . ASP A 1 112 ? 3.502 12.257 4.610 1.00 90.50 112 ASP A CA 1
ATOM 865 C C . ASP A 1 112 ? 2.598 11.017 4.574 1.00 90.50 112 ASP A C 1
ATOM 867 O O . ASP A 1 112 ? 1.909 10.728 5.554 1.00 90.50 112 ASP A O 1
ATOM 871 N N . ILE A 1 113 ? 2.673 10.219 3.503 1.00 90.69 113 ILE A N 1
ATOM 872 C CA . ILE A 1 113 ? 1.994 8.919 3.404 1.00 90.69 113 ILE A CA 1
ATOM 873 C C . ILE A 1 113 ? 2.505 7.957 4.478 1.00 90.69 113 ILE A C 1
ATOM 875 O O . ILE A 1 113 ? 1.703 7.315 5.157 1.00 90.69 113 ILE A O 1
ATOM 879 N N . PHE A 1 114 ? 3.822 7.854 4.662 1.00 90.88 114 PHE A N 1
ATOM 880 C CA . PHE A 1 114 ? 4.392 6.980 5.687 1.00 90.88 114 PHE A CA 1
ATOM 881 C C . PHE A 1 114 ? 3.930 7.357 7.092 1.00 90.88 114 PHE A C 1
ATOM 883 O O . PHE A 1 114 ? 3.522 6.482 7.857 1.00 90.88 114 PHE A O 1
ATOM 890 N N . MET A 1 115 ? 3.950 8.647 7.422 1.00 92.69 115 MET A N 1
ATOM 891 C CA . MET A 1 115 ? 3.488 9.133 8.720 1.00 92.69 115 MET A CA 1
ATOM 892 C C . MET A 1 115 ? 1.990 8.892 8.910 1.00 92.69 115 MET A C 1
ATOM 894 O O . MET A 1 115 ? 1.591 8.387 9.956 1.00 92.69 115 MET A O 1
ATOM 898 N N . ALA A 1 116 ? 1.175 9.130 7.881 1.00 93.75 116 ALA A N 1
ATOM 899 C CA . ALA A 1 116 ? -0.256 8.842 7.908 1.00 93.75 116 ALA A CA 1
ATOM 900 C C . ALA A 1 116 ? -0.558 7.351 8.158 1.00 93.75 116 ALA A C 1
ATOM 902 O O . ALA A 1 116 ? -1.439 7.009 8.950 1.00 93.75 116 ALA A O 1
ATOM 903 N N . LEU A 1 117 ? 0.192 6.447 7.519 1.00 94.19 117 LEU A N 1
ATOM 904 C CA . LEU A 1 117 ? 0.055 5.002 7.721 1.00 94.19 117 LEU A CA 1
ATOM 905 C C . LEU A 1 117 ? 0.455 4.580 9.142 1.00 94.19 117 LEU A C 1
ATOM 907 O O . LEU A 1 117 ? -0.220 3.739 9.739 1.00 94.19 117 LEU A O 1
ATOM 911 N N . ILE A 1 118 ? 1.523 5.166 9.693 1.00 94.38 118 ILE A N 1
ATOM 912 C CA . ILE A 1 118 ? 1.976 4.909 11.068 1.00 94.38 118 ILE A CA 1
ATOM 913 C C . ILE A 1 118 ? 0.940 5.408 12.079 1.00 94.38 118 ILE A C 1
ATOM 915 O O . ILE A 1 118 ? 0.544 4.650 12.965 1.00 94.38 118 ILE A O 1
ATOM 919 N N . ASP A 1 119 ? 0.466 6.645 11.929 1.00 95.38 119 ASP A N 1
ATOM 920 C CA . ASP A 1 119 ? -0.528 7.248 12.820 1.00 95.38 119 ASP A CA 1
ATOM 921 C C . ASP A 1 119 ? -1.854 6.489 12.782 1.00 95.38 119 ASP A C 1
ATOM 923 O O . ASP A 1 119 ? -2.507 6.314 13.813 1.00 95.38 119 ASP A O 1
ATOM 927 N N . TRP A 1 120 ? -2.254 5.993 11.608 1.00 95.44 120 TRP A N 1
ATOM 928 C CA . TRP A 1 120 ? -3.419 5.128 11.493 1.00 95.44 120 TRP A CA 1
ATOM 929 C C . TRP A 1 120 ? -3.202 3.794 12.209 1.00 95.44 120 TRP A C 1
ATOM 931 O O . TRP A 1 120 ? -4.088 3.364 12.946 1.00 95.44 120 TRP A O 1
ATOM 941 N N . ALA A 1 121 ? -2.044 3.153 12.026 1.00 94.69 121 ALA A N 1
ATOM 942 C CA . ALA A 1 121 ? -1.741 1.854 12.624 1.00 94.69 121 ALA A CA 1
ATOM 943 C C . ALA A 1 121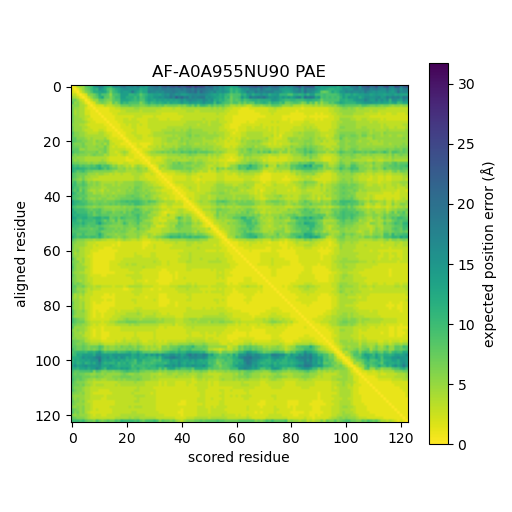 ? -1.578 1.898 14.156 1.00 94.69 121 ALA A C 1
ATOM 945 O O . ALA A 1 121 ? -1.747 0.874 14.817 1.00 94.69 121 ALA A O 1
ATOM 946 N N . ALA A 1 122 ? -1.240 3.063 14.716 1.00 94.56 122 ALA A N 1
ATOM 947 C CA . ALA A 1 122 ? -1.000 3.263 16.146 1.00 94.56 122 ALA A CA 1
ATOM 948 C C . ALA A 1 122 ? -2.267 3.522 16.989 1.00 94.56 122 ALA A C 1
ATOM 950 O O . ALA A 1 122 ? -2.169 3.581 18.218 1.00 94.56 122 ALA A O 1
ATOM 951 N N . GLN A 1 123 ? -3.426 3.702 16.353 1.00 87.69 123 GLN A N 1
ATOM 952 C CA . GLN A 1 123 ? -4.730 3.870 17.015 1.00 87.69 123 GLN A CA 1
ATOM 953 C C . GLN A 1 123 ? -5.365 2.524 17.371 1.00 87.69 123 GLN A C 1
ATOM 955 O O . GLN A 1 123 ? -5.968 2.450 18.466 1.00 87.69 123 GLN A O 1
#

pLDDT: mean 87.01, std 10.51, range [48.5, 97.06]

Solvent-accessible surface area (backbone atoms only — not comparable to full-atom values): 6996 Å² total; per-residue (Å²): 113,81,54,80,81,43,58,87,48,56,52,27,36,33,74,44,85,60,83,63,64,60,38,97,86,55,23,28,63,62,32,45,32,31,28,76,40,88,49,96,50,52,80,92,61,59,64,71,39,76,38,72,46,84,28,48,36,24,34,41,40,40,74,18,94,58,27,43,69,38,25,23,40,84,84,71,45,31,32,25,35,35,33,73,57,96,89,45,49,48,78,47,69,27,71,48,76,52,86,85,70,46,88,81,77,78,58,69,71,58,31,53,51,52,50,27,53,50,59,50,41,73,107